Protein AF-A0A914PMB6-F1 (afdb_monomer_lite)

Sequence (142 aa):
MHNNTNDMALLQAAATSLKNFIKFVWKEEGESQLSEDNRKDIRQRIFDLMFNESPAISRQMTEALRIISSVDFPDIWPELLDQLTYAIPKVVHENDRLFSCLTILDDLCMKYRHELKSNQLWLEIKLVLDKVCAILCLFTFH

Secondary structure (DSSP, 8-state):
--SHHHHHHHHHHHHHHHHHHHHHHHH--SS----HHHHHHHHHHHHHHHHHS-HHHHHHHHHHHHHHHHHHTTTT-TTHHHHHHHHGGGSTT-HHHHHHHHHHHHHHHHHHHHH---TTHHHHHHHHHHHHHHHHHTTS--

Structure (mmCIF, N/CA/C/O backbone):
data_AF-A0A914PMB6-F1
#
_entry.id   AF-A0A914PMB6-F1
#
loop_
_atom_site.group_PDB
_atom_site.id
_atom_site.type_symbol
_atom_site.label_atom_id
_atom_site.label_alt_id
_atom_site.label_comp_id
_atom_site.label_asym_id
_atom_site.label_entity_id
_atom_site.label_seq_id
_atom_site.pdbx_PDB_ins_code
_atom_site.Cartn_x
_atom_site.Cartn_y
_atom_site.Cartn_z
_atom_site.occupancy
_atom_site.B_iso_or_equiv
_atom_site.auth_seq_id
_atom_site.auth_comp_id
_atom_site.auth_asym_id
_atom_site.auth_atom_id
_atom_site.pdbx_PDB_model_num
ATOM 1 N N . MET A 1 1 ? 17.025 16.151 -26.084 1.00 39.62 1 MET A N 1
ATOM 2 C CA . MET A 1 1 ? 16.979 15.164 -24.979 1.00 39.62 1 MET A CA 1
ATOM 3 C C . MET A 1 1 ? 17.018 15.852 -23.598 1.00 39.62 1 MET A C 1
ATOM 5 O O . MET A 1 1 ? 17.728 15.389 -22.723 1.00 39.62 1 MET A O 1
ATOM 9 N N . HIS A 1 2 ? 16.266 16.946 -23.378 1.00 47.09 2 HIS A N 1
ATOM 10 C CA . HIS A 1 2 ? 16.371 17.778 -22.156 1.00 47.09 2 HIS A CA 1
ATOM 11 C C . HIS A 1 2 ? 15.082 17.820 -21.297 1.00 47.09 2 HIS A C 1
ATOM 13 O O . HIS A 1 2 ? 15.063 18.508 -20.287 1.00 47.09 2 HIS A O 1
ATOM 19 N N . ASN A 1 3 ? 14.021 17.080 -21.665 1.00 53.81 3 ASN A N 1
ATOM 20 C CA . ASN A 1 3 ? 12.752 17.062 -20.910 1.00 53.81 3 ASN A CA 1
ATOM 21 C C . ASN A 1 3 ? 12.688 15.986 -19.814 1.00 53.81 3 ASN A C 1
ATOM 23 O O . ASN A 1 3 ? 12.163 16.249 -18.742 1.00 53.81 3 ASN A O 1
ATOM 27 N N . ASN A 1 4 ? 13.294 14.812 -20.019 1.00 60.34 4 ASN A N 1
ATOM 28 C CA . ASN A 1 4 ? 13.091 13.672 -19.112 1.00 60.34 4 ASN A CA 1
ATOM 29 C C . ASN A 1 4 ? 13.593 13.905 -17.675 1.00 60.34 4 ASN A C 1
ATOM 31 O O . ASN A 1 4 ? 13.004 13.409 -16.723 1.00 60.34 4 ASN A O 1
ATOM 35 N N . THR A 1 5 ? 14.682 14.649 -17.486 1.00 62.28 5 THR A N 1
ATOM 36 C CA . THR A 1 5 ? 15.265 14.874 -16.153 1.00 62.28 5 THR A CA 1
ATOM 37 C C . THR A 1 5 ? 14.447 15.853 -15.313 1.00 62.28 5 THR A C 1
ATOM 39 O O . THR A 1 5 ? 14.308 15.648 -14.108 1.00 62.28 5 THR A O 1
ATOM 42 N N . ASN A 1 6 ? 13.877 16.884 -15.943 1.00 69.12 6 ASN A N 1
ATOM 43 C CA . ASN A 1 6 ? 13.011 17.850 -15.266 1.00 69.12 6 ASN A CA 1
ATOM 44 C C . ASN A 1 6 ? 11.676 17.209 -14.876 1.00 69.12 6 ASN A C 1
ATOM 46 O O . ASN A 1 6 ? 11.194 17.438 -13.768 1.00 69.12 6 ASN A O 1
ATOM 50 N N . ASP A 1 7 ? 11.142 16.343 -15.738 1.00 78.81 7 ASP A N 1
ATOM 51 C CA . ASP A 1 7 ? 9.912 15.600 -15.468 1.00 78.81 7 ASP A CA 1
ATOM 52 C C . ASP A 1 7 ? 10.103 14.626 -14.292 1.00 78.81 7 ASP A C 1
ATOM 54 O O . ASP A 1 7 ? 9.278 14.574 -13.382 1.00 78.81 7 ASP A O 1
ATOM 58 N N . MET A 1 8 ? 11.245 13.931 -14.223 1.00 79.62 8 MET A N 1
ATOM 59 C CA . MET A 1 8 ? 11.566 13.051 -13.090 1.00 79.62 8 MET A CA 1
ATOM 60 C C . MET A 1 8 ? 11.774 13.812 -11.774 1.00 79.62 8 MET A C 1
ATOM 62 O O . MET A 1 8 ? 11.332 13.345 -10.724 1.00 79.62 8 MET A O 1
ATOM 66 N N . ALA A 1 9 ? 12.415 14.984 -11.809 1.00 84.94 9 ALA A N 1
ATOM 67 C CA . ALA A 1 9 ? 12.578 15.827 -10.624 1.00 84.94 9 ALA A CA 1
ATOM 68 C C . ALA A 1 9 ? 11.228 16.366 -10.121 1.00 84.94 9 ALA A C 1
ATOM 70 O O . ALA A 1 9 ? 10.962 16.357 -8.917 1.00 84.94 9 ALA A O 1
ATOM 71 N N . LEU A 1 10 ? 10.348 16.772 -11.042 1.00 87.06 10 LEU A N 1
ATOM 72 C CA . LEU A 1 10 ? 8.990 17.207 -10.729 1.00 87.06 10 LEU A CA 1
ATOM 73 C C . LEU A 1 10 ? 8.167 16.072 -10.104 1.00 87.06 10 LEU A C 1
ATOM 75 O O . LEU A 1 10 ? 7.523 16.280 -9.076 1.00 87.06 10 LEU A O 1
ATOM 79 N N . LEU A 1 11 ? 8.230 14.863 -10.671 1.00 84.75 11 LEU A N 1
ATOM 80 C CA . LEU A 1 11 ? 7.543 13.684 -10.136 1.00 84.75 11 LEU A CA 1
ATOM 81 C C . LEU A 1 11 ? 8.039 13.312 -8.734 1.00 84.75 11 LEU A C 1
ATOM 83 O O . LEU A 1 11 ? 7.235 12.996 -7.858 1.00 84.75 11 LEU A O 1
ATOM 87 N N . GLN A 1 12 ? 9.346 13.393 -8.478 1.00 84.62 12 GLN A N 1
ATOM 88 C CA . GLN A 1 12 ? 9.897 13.149 -7.141 1.00 84.62 12 GLN A CA 1
ATOM 89 C C . GLN A 1 12 ? 9.456 14.203 -6.120 1.00 84.62 12 GLN A C 1
ATOM 91 O O . GLN A 1 12 ? 9.126 13.856 -4.980 1.00 84.62 12 GLN A O 1
ATOM 96 N N . ALA A 1 13 ? 9.421 15.478 -6.514 1.00 88.06 13 ALA A N 1
ATOM 97 C CA . ALA A 1 13 ? 8.904 16.547 -5.667 1.00 88.06 13 ALA A CA 1
ATOM 98 C C . ALA A 1 13 ? 7.416 16.324 -5.350 1.00 88.06 13 ALA A C 1
ATOM 100 O O . ALA A 1 13 ? 7.020 16.404 -4.188 1.00 88.06 13 ALA A O 1
ATOM 101 N N . ALA A 1 14 ? 6.612 15.952 -6.351 1.00 88.00 14 ALA A N 1
ATOM 102 C CA . ALA A 1 14 ? 5.201 15.621 -6.175 1.00 88.00 14 ALA A CA 1
ATOM 103 C C . ALA A 1 14 ? 4.999 14.419 -5.234 1.00 88.00 14 ALA A C 1
ATOM 105 O O . ALA A 1 14 ? 4.211 14.508 -4.294 1.00 88.00 14 ALA A O 1
ATOM 106 N N . ALA A 1 15 ? 5.758 13.333 -5.416 1.00 88.06 15 ALA A N 1
ATOM 107 C CA . ALA A 1 15 ? 5.709 12.155 -4.547 1.00 88.06 15 ALA A CA 1
ATOM 108 C C . ALA A 1 15 ? 6.091 12.487 -3.094 1.00 88.06 15 ALA A C 1
ATOM 110 O O . ALA A 1 15 ? 5.469 12.004 -2.148 1.00 88.06 15 ALA A O 1
ATOM 111 N N . THR A 1 16 ? 7.085 13.358 -2.905 1.00 88.38 16 THR A N 1
ATOM 112 C CA . THR A 1 16 ? 7.508 13.816 -1.574 1.00 88.38 16 THR A CA 1
ATOM 113 C C . THR A 1 16 ? 6.429 14.668 -0.906 1.00 88.38 16 THR A C 1
ATOM 115 O O . THR A 1 16 ? 6.124 14.460 0.270 1.00 88.38 16 THR A O 1
ATOM 118 N N . SER A 1 17 ? 5.816 15.590 -1.650 1.00 89.00 17 SER A N 1
ATOM 119 C CA . SER A 1 17 ? 4.693 16.399 -1.167 1.00 89.00 17 SER A CA 1
ATOM 120 C C . SER A 1 17 ? 3.490 15.534 -0.800 1.00 89.00 17 SER A C 1
ATOM 122 O O . SER A 1 17 ? 2.909 15.732 0.264 1.00 89.00 17 SER A O 1
ATOM 124 N N . LEU A 1 18 ? 3.166 14.528 -1.618 1.00 89.44 18 LEU A N 1
ATOM 125 C CA . LEU A 1 18 ? 2.095 13.572 -1.335 1.00 89.44 18 LEU A CA 1
ATOM 126 C C . LEU A 1 18 ? 2.363 12.796 -0.040 1.00 89.44 18 LEU A C 1
ATOM 128 O O . LEU A 1 18 ? 1.491 12.717 0.821 1.00 89.44 18 LEU A O 1
ATOM 132 N N . LYS A 1 19 ? 3.585 12.287 0.153 1.00 89.12 19 LYS A N 1
ATOM 133 C CA . LYS A 1 19 ? 3.974 11.620 1.404 1.00 89.12 19 LYS A CA 1
ATOM 134 C C . LYS A 1 19 ? 3.814 12.541 2.616 1.00 89.12 19 LYS A C 1
ATOM 136 O O . LYS A 1 19 ? 3.313 12.113 3.654 1.00 89.12 19 LYS A O 1
ATOM 141 N N . ASN A 1 20 ? 4.237 13.799 2.504 1.00 89.25 20 ASN A N 1
ATOM 142 C CA . ASN A 1 20 ? 4.105 14.767 3.594 1.00 89.25 20 ASN A CA 1
ATOM 143 C C . ASN A 1 20 ? 2.635 15.078 3.905 1.00 89.25 20 ASN A C 1
ATOM 145 O O . ASN A 1 20 ? 2.275 15.172 5.075 1.00 89.25 20 ASN A O 1
ATOM 149 N N . PHE A 1 21 ? 1.789 15.170 2.877 1.00 89.19 21 PHE A N 1
ATOM 150 C CA . PHE A 1 21 ? 0.345 15.320 3.033 1.00 89.19 21 PHE A CA 1
ATOM 151 C C . PHE A 1 21 ? -0.276 14.125 3.767 1.00 89.19 21 PHE A C 1
ATOM 153 O O . PHE A 1 21 ? -0.996 14.312 4.741 1.00 89.19 21 PHE A O 1
ATOM 160 N N . ILE A 1 22 ? 0.066 12.896 3.370 1.00 89.19 22 ILE A N 1
ATOM 161 C CA . ILE A 1 22 ? -0.394 11.672 4.044 1.00 89.19 22 ILE A CA 1
ATOM 162 C C . ILE A 1 22 ? 0.043 11.670 5.505 1.00 89.19 22 ILE A C 1
ATOM 164 O O . ILE A 1 22 ? -0.762 11.416 6.392 1.00 89.19 22 ILE A O 1
ATOM 168 N N . LYS A 1 23 ? 1.306 12.016 5.770 1.00 86.94 23 LYS A N 1
ATOM 169 C CA . LYS A 1 23 ? 1.828 12.114 7.132 1.00 86.94 23 LYS A CA 1
ATOM 170 C C . LYS A 1 23 ? 1.035 13.107 7.980 1.00 86.94 23 LYS A C 1
ATOM 172 O O . LYS A 1 23 ? 0.793 12.810 9.140 1.00 86.94 23 LYS A O 1
ATOM 177 N N . PHE A 1 24 ? 0.657 14.252 7.421 1.00 85.88 24 PHE A N 1
ATOM 178 C CA . PHE A 1 24 ? -0.157 15.252 8.109 1.00 85.88 24 PHE A CA 1
ATOM 179 C C . PHE A 1 24 ? -1.560 14.705 8.422 1.00 85.88 24 PHE A C 1
ATOM 181 O O . PHE A 1 24 ? -1.958 14.667 9.581 1.00 85.88 24 PHE A O 1
ATOM 188 N N . VAL A 1 25 ? -2.250 14.163 7.415 1.00 86.88 25 VAL A N 1
ATOM 189 C CA . VAL A 1 25 ? -3.628 13.645 7.528 1.00 86.88 25 VAL A CA 1
ATOM 190 C C . VAL A 1 25 ? -3.752 12.419 8.445 1.00 86.88 25 VAL A C 1
ATOM 192 O O . VAL A 1 25 ? -4.796 12.218 9.064 1.00 86.88 25 VAL A O 1
ATOM 195 N N . TRP A 1 26 ? -2.731 11.559 8.502 1.00 85.31 26 TRP A N 1
ATOM 196 C CA . TRP A 1 26 ? -2.757 10.325 9.302 1.00 85.31 26 TRP A CA 1
ATOM 197 C C . TRP A 1 26 ? -2.123 10.466 10.694 1.00 85.31 26 TRP A C 1
ATOM 199 O O . TRP A 1 26 ? -2.320 9.577 11.516 1.00 85.31 26 TRP A O 1
ATOM 209 N N . LYS A 1 27 ? -1.364 11.539 10.986 1.00 74.94 27 LYS A N 1
ATOM 210 C CA . LYS A 1 27 ? -0.737 11.743 12.312 1.00 74.94 27 LYS A CA 1
ATOM 211 C C . LYS A 1 27 ? -1.365 12.831 13.172 1.00 74.94 27 LYS A C 1
ATOM 213 O O . LYS A 1 27 ? -1.218 12.746 14.388 1.00 74.94 27 LYS A O 1
ATOM 218 N N . GLU A 1 28 ? -1.982 13.858 12.596 1.00 63.53 28 GLU A N 1
ATOM 219 C CA . GLU A 1 28 ? -2.583 14.924 13.398 1.00 63.53 28 GLU A CA 1
ATOM 220 C C . GLU A 1 28 ? -4.068 14.646 13.654 1.00 63.53 28 GLU A C 1
ATOM 222 O O . GLU A 1 28 ? -4.849 14.457 12.728 1.00 63.53 28 GLU A O 1
ATOM 227 N N . GLU A 1 29 ? -4.474 14.688 14.928 1.00 54.84 29 GLU A N 1
ATOM 228 C CA . GLU A 1 29 ? -5.880 14.673 15.376 1.00 54.84 29 GLU A CA 1
ATOM 229 C C . GLU A 1 29 ? -6.644 15.964 14.986 1.00 54.84 29 GLU A C 1
ATOM 231 O O . GLU A 1 29 ? -7.793 16.169 15.378 1.00 54.84 29 GLU A O 1
ATOM 236 N N . GLY A 1 30 ? -6.005 16.866 14.234 1.00 47.12 30 GLY A N 1
ATOM 237 C CA . GLY A 1 30 ? -6.507 18.192 13.898 1.00 47.12 30 GLY A CA 1
ATOM 238 C C . GLY A 1 30 ? -7.244 18.226 12.563 1.00 47.12 30 GLY A C 1
ATOM 239 O O . GLY A 1 30 ? -6.614 18.222 11.510 1.00 47.12 30 GLY A O 1
ATOM 240 N N . GLU A 1 31 ? -8.577 18.289 12.634 1.00 49.94 31 GLU A N 1
ATOM 241 C CA . GLU A 1 31 ? -9.535 18.938 11.708 1.00 49.94 31 GLU A CA 1
ATOM 242 C C . GLU A 1 31 ? -9.416 18.750 10.181 1.00 49.94 31 GLU A C 1
ATOM 244 O O . GLU A 1 31 ? -10.202 19.325 9.430 1.00 49.94 31 GLU A O 1
ATOM 249 N N . SER A 1 32 ? -8.535 17.899 9.666 1.00 54.72 32 SER A N 1
ATOM 250 C CA . SER A 1 32 ? -8.570 17.491 8.262 1.00 54.72 32 SER A CA 1
ATOM 251 C C . SER A 1 32 ? -9.490 16.280 8.115 1.00 54.72 32 SER A C 1
ATOM 253 O O . SER A 1 32 ? -9.056 15.136 8.012 1.00 54.72 32 SER A O 1
ATOM 255 N N . GLN A 1 33 ? -10.802 16.541 8.123 1.00 66.44 33 GLN A N 1
ATOM 256 C CA . GLN A 1 33 ? -11.840 15.533 7.887 1.00 66.44 33 GLN A CA 1
ATOM 257 C C . GLN A 1 33 ? -11.875 15.119 6.410 1.00 66.44 33 GLN A C 1
ATOM 259 O O . GLN A 1 33 ? -12.817 15.414 5.674 1.00 66.44 33 GLN A O 1
ATOM 264 N N . LEU A 1 34 ? -10.828 14.434 5.947 1.00 79.94 34 LEU A N 1
ATOM 265 C CA . LEU A 1 34 ? -10.980 13.596 4.767 1.00 79.94 34 LEU A CA 1
ATOM 266 C C . LEU A 1 34 ? -12.034 12.539 5.093 1.00 79.94 34 LEU A C 1
ATOM 268 O O . LEU A 1 34 ? -11.929 11.846 6.103 1.00 79.94 34 LEU A O 1
ATOM 272 N N . SER A 1 35 ? -13.057 12.436 4.244 1.00 87.25 35 SER A N 1
ATOM 273 C CA . SER A 1 35 ? -14.046 11.371 4.366 1.00 87.25 35 SER A CA 1
ATOM 274 C C . SER A 1 35 ? -13.360 10.008 4.287 1.00 87.25 35 SER A C 1
ATOM 276 O O . SER A 1 35 ? -12.342 9.843 3.607 1.00 87.25 35 SER A O 1
ATOM 278 N N . GLU A 1 36 ? -13.946 9.013 4.946 1.00 86.44 36 GLU A N 1
ATOM 279 C CA . GLU A 1 36 ? -13.424 7.646 4.900 1.00 86.44 36 GLU A CA 1
ATOM 280 C C . GLU A 1 36 ? -13.387 7.079 3.472 1.00 86.44 36 GLU A C 1
ATOM 282 O O . GLU A 1 36 ? -12.468 6.332 3.141 1.00 86.44 36 GLU A O 1
ATOM 287 N N . ASP A 1 37 ? -14.290 7.515 2.586 1.00 89.19 37 ASP A N 1
ATOM 288 C CA . ASP A 1 37 ? -14.243 7.178 1.157 1.00 89.19 37 ASP A CA 1
ATOM 289 C C . ASP A 1 37 ? -12.961 7.696 0.489 1.00 89.19 37 ASP A C 1
ATOM 291 O O . ASP A 1 37 ? -12.244 6.937 -0.162 1.00 89.19 37 ASP A O 1
ATOM 295 N N . ASN A 1 38 ? -12.603 8.965 0.717 1.00 89.50 38 ASN A N 1
ATOM 296 C CA . ASN A 1 38 ? -11.368 9.528 0.169 1.00 89.50 38 ASN A CA 1
ATOM 297 C C . ASN A 1 38 ? -10.134 8.847 0.768 1.00 89.50 38 ASN A C 1
ATOM 299 O O . ASN A 1 38 ? -9.159 8.593 0.061 1.00 89.50 38 ASN A O 1
ATOM 303 N N . ARG A 1 39 ? -10.163 8.522 2.065 1.00 90.00 39 ARG A N 1
ATOM 304 C CA . ARG A 1 39 ? -9.074 7.781 2.713 1.00 90.00 39 ARG A CA 1
ATOM 305 C C . ARG A 1 39 ? -8.921 6.386 2.122 1.00 90.00 39 ARG A C 1
ATOM 307 O O . ARG A 1 39 ? -7.800 5.959 1.861 1.00 90.00 39 ARG A O 1
ATOM 314 N N . LYS A 1 40 ? -10.026 5.685 1.869 1.00 91.19 40 LYS A N 1
ATOM 315 C CA . LYS A 1 40 ? -10.036 4.375 1.208 1.00 91.19 40 LYS A CA 1
ATOM 316 C C . LYS A 1 40 ? -9.468 4.444 -0.208 1.00 91.19 40 LYS A C 1
ATOM 318 O O . LYS A 1 40 ? -8.645 3.604 -0.569 1.00 91.19 40 LYS A O 1
ATOM 323 N N . ASP A 1 41 ? -9.833 5.461 -0.979 1.00 92.38 41 ASP A N 1
ATOM 324 C CA . ASP A 1 41 ? -9.286 5.662 -2.321 1.00 92.38 41 ASP A CA 1
ATOM 325 C C . ASP A 1 41 ? -7.783 5.956 -2.289 1.00 92.38 41 ASP A C 1
ATOM 327 O O . ASP A 1 41 ? -7.023 5.400 -3.081 1.00 92.38 41 ASP A O 1
ATOM 331 N N . ILE A 1 42 ? -7.333 6.797 -1.352 1.00 92.25 42 ILE A N 1
ATOM 332 C CA . ILE A 1 42 ? -5.910 7.104 -1.154 1.00 92.25 42 ILE A CA 1
ATOM 333 C C . ILE A 1 42 ? -5.133 5.830 -0.803 1.00 92.25 42 ILE A C 1
ATOM 335 O O . ILE A 1 42 ? -4.098 5.568 -1.417 1.00 92.25 42 ILE A O 1
ATOM 339 N N . ARG A 1 43 ? -5.653 5.012 0.123 1.00 92.56 43 ARG A N 1
ATOM 340 C CA . ARG A 1 43 ? -5.082 3.710 0.503 1.00 92.56 43 ARG A CA 1
ATOM 341 C C . ARG A 1 43 ? -4.822 2.829 -0.719 1.00 92.56 43 ARG A C 1
ATOM 343 O O . ARG A 1 43 ? -3.684 2.423 -0.951 1.00 92.56 43 ARG A O 1
ATOM 350 N N . GLN A 1 44 ? -5.855 2.590 -1.529 1.00 93.12 44 GLN A N 1
ATOM 351 C CA . GLN A 1 44 ? -5.740 1.732 -2.713 1.00 93.12 44 GLN A CA 1
ATOM 352 C C . GLN A 1 44 ? -4.797 2.327 -3.765 1.00 93.12 44 GLN A C 1
ATOM 354 O O . GLN A 1 44 ? -3.928 1.631 -4.280 1.00 93.12 44 GLN A O 1
ATOM 359 N N . ARG A 1 45 ? -4.882 3.637 -4.028 1.00 92.38 45 ARG A N 1
ATOM 360 C CA . ARG A 1 45 ? -4.008 4.294 -5.012 1.00 92.38 45 ARG A CA 1
ATOM 361 C C . ARG A 1 45 ? -2.538 4.230 -4.622 1.00 92.38 45 ARG A C 1
ATOM 363 O O . ARG A 1 45 ? -1.704 3.994 -5.486 1.00 92.38 45 ARG A O 1
ATOM 370 N N . ILE A 1 46 ? -2.201 4.437 -3.351 1.00 92.06 46 ILE A N 1
ATOM 371 C CA . ILE A 1 46 ? -0.808 4.339 -2.889 1.00 92.06 46 ILE A CA 1
ATOM 372 C C . ILE A 1 46 ? -0.305 2.906 -3.019 1.00 92.06 46 ILE A C 1
ATOM 374 O O . ILE A 1 46 ? 0.820 2.703 -3.477 1.00 92.06 46 ILE A O 1
ATOM 378 N N . PHE A 1 47 ? -1.141 1.930 -2.652 1.00 92.00 47 PHE A N 1
ATOM 379 C CA . PHE A 1 47 ? -0.817 0.520 -2.823 1.00 92.00 47 PHE A CA 1
ATOM 380 C C . PHE A 1 47 ? -0.502 0.206 -4.292 1.00 92.00 47 PHE A C 1
ATOM 382 O O . PHE A 1 47 ? 0.553 -0.347 -4.578 1.00 92.00 47 PHE A O 1
ATOM 389 N N . ASP A 1 48 ? -1.334 0.655 -5.233 1.00 90.06 48 ASP A N 1
ATOM 390 C CA . ASP A 1 48 ? -1.121 0.442 -6.670 1.00 90.06 48 ASP A CA 1
ATOM 391 C C . ASP A 1 48 ? 0.112 1.182 -7.221 1.00 90.06 48 ASP A C 1
ATOM 393 O O . ASP A 1 48 ? 0.868 0.640 -8.034 1.00 90.06 48 ASP A O 1
ATOM 397 N N . LEU A 1 49 ? 0.347 2.423 -6.781 1.00 88.62 49 LEU A N 1
ATOM 398 C CA . LEU A 1 49 ? 1.491 3.235 -7.215 1.00 88.62 49 LEU A CA 1
ATOM 399 C C . LEU A 1 49 ? 2.830 2.652 -6.753 1.00 88.62 49 LEU A C 1
ATOM 401 O O . LEU A 1 49 ? 3.844 2.848 -7.422 1.00 88.62 49 LEU A O 1
ATOM 405 N N . MET A 1 50 ? 2.847 1.900 -5.648 1.00 86.56 50 MET A N 1
ATOM 406 C CA . MET A 1 50 ? 4.033 1.159 -5.212 1.00 86.56 50 MET A CA 1
ATOM 407 C C . MET A 1 50 ? 4.514 0.169 -6.286 1.00 86.56 50 MET A C 1
ATOM 409 O O . MET A 1 50 ? 5.720 -0.059 -6.409 1.00 86.56 50 MET A O 1
ATOM 413 N N . PHE A 1 51 ? 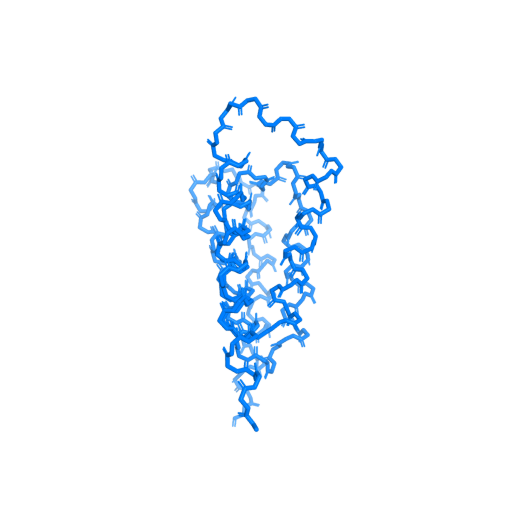3.596 -0.379 -7.089 1.00 82.81 51 PHE A N 1
ATOM 414 C CA . PHE A 1 51 ? 3.912 -1.314 -8.164 1.00 82.81 51 PHE A CA 1
ATOM 415 C C . PHE A 1 51 ? 4.193 -0.605 -9.485 1.00 82.81 51 PHE A C 1
ATOM 417 O O . PHE A 1 51 ? 5.170 -0.912 -10.151 1.00 82.81 51 PHE A O 1
ATOM 424 N N . ASN A 1 52 ? 3.370 0.352 -9.896 1.00 76.56 52 ASN A N 1
ATOM 425 C CA . ASN A 1 52 ? 3.358 0.773 -11.301 1.00 76.56 52 ASN A CA 1
ATOM 426 C C . ASN A 1 52 ? 4.408 1.828 -11.686 1.00 76.56 52 ASN A C 1
ATOM 428 O O . ASN A 1 52 ? 4.585 2.096 -12.873 1.00 76.56 52 ASN A O 1
ATOM 432 N N . GLU A 1 53 ? 5.133 2.386 -10.718 1.00 76.75 53 GLU A N 1
ATOM 433 C CA . GLU A 1 53 ? 5.967 3.573 -10.923 1.00 76.75 53 GLU A CA 1
ATOM 434 C C . GLU A 1 53 ? 7.480 3.313 -10.855 1.00 76.75 53 GLU A C 1
ATOM 436 O O . GLU A 1 53 ? 7.956 2.236 -10.492 1.00 76.75 53 GLU A O 1
ATOM 441 N N . SER A 1 54 ? 8.266 4.340 -11.200 1.00 82.12 54 SER A N 1
ATOM 442 C CA . SER A 1 54 ? 9.733 4.299 -11.109 1.00 82.12 54 SER A CA 1
ATOM 443 C C . SER A 1 54 ? 10.235 3.949 -9.691 1.00 82.12 54 SER A C 1
ATOM 445 O O . SER A 1 54 ? 9.580 4.308 -8.707 1.00 82.12 54 SER A O 1
ATOM 447 N N . PRO A 1 55 ? 11.441 3.359 -9.533 1.00 79.81 55 PRO A N 1
ATOM 448 C CA . PRO A 1 55 ? 11.956 2.932 -8.224 1.00 79.81 55 PRO A CA 1
ATOM 449 C C . PRO A 1 55 ? 12.007 4.046 -7.167 1.00 79.81 55 PRO A C 1
ATOM 451 O O . PRO A 1 55 ? 11.787 3.807 -5.981 1.00 79.81 55 PRO A O 1
ATOM 454 N N . ALA A 1 56 ? 12.277 5.287 -7.582 1.00 81.50 56 ALA A N 1
ATOM 455 C CA . ALA A 1 56 ? 12.310 6.431 -6.673 1.00 81.50 56 ALA A CA 1
ATOM 456 C C . ALA A 1 56 ? 10.918 6.796 -6.137 1.00 81.50 56 ALA A C 1
ATOM 458 O O . ALA A 1 56 ? 10.786 7.127 -4.959 1.00 81.50 56 ALA A O 1
ATOM 459 N N . ILE A 1 57 ? 9.892 6.725 -6.990 1.00 85.06 57 ILE A N 1
ATOM 460 C CA . ILE A 1 57 ? 8.499 6.984 -6.608 1.00 85.06 57 ILE A CA 1
ATOM 461 C C . ILE A 1 57 ? 7.993 5.832 -5.749 1.00 85.06 57 ILE A C 1
ATOM 463 O O . ILE A 1 57 ? 7.468 6.088 -4.670 1.00 85.06 57 ILE A O 1
ATOM 467 N N . SER A 1 58 ? 8.236 4.589 -6.175 1.00 85.94 58 SER A N 1
ATOM 468 C CA . SER A 1 58 ? 7.875 3.383 -5.425 1.00 85.94 58 SER A CA 1
ATOM 469 C C . SER A 1 58 ? 8.388 3.461 -3.985 1.00 85.94 58 SER A C 1
ATOM 471 O O . SER A 1 58 ? 7.594 3.358 -3.062 1.00 85.94 58 SER A O 1
ATOM 473 N N . ARG A 1 59 ? 9.659 3.836 -3.762 1.00 86.75 59 ARG A N 1
ATOM 474 C CA . ARG A 1 59 ? 10.203 4.045 -2.404 1.00 86.75 59 ARG A CA 1
ATOM 475 C C . ARG A 1 59 ? 9.451 5.096 -1.581 1.00 86.75 59 ARG A C 1
ATOM 477 O O . ARG A 1 59 ? 9.256 4.895 -0.384 1.00 86.75 59 ARG A O 1
ATOM 484 N N . GLN A 1 60 ? 9.054 6.220 -2.184 1.00 89.06 60 GLN A N 1
ATOM 485 C CA . GLN A 1 60 ? 8.265 7.236 -1.473 1.00 89.06 60 GLN A CA 1
ATOM 486 C C . GLN A 1 60 ? 6.852 6.731 -1.158 1.00 89.06 60 GLN A C 1
ATOM 488 O O . GLN A 1 60 ? 6.341 7.031 -0.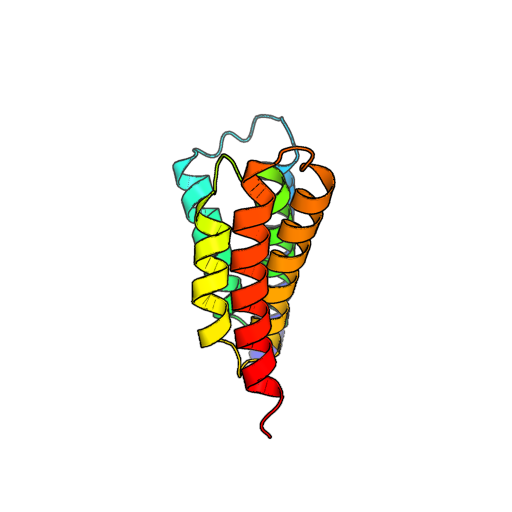081 1.00 89.06 60 GLN A O 1
ATOM 493 N N . MET A 1 61 ? 6.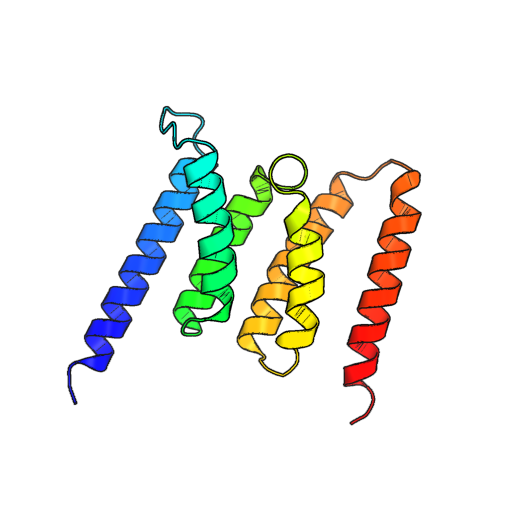244 5.956 -2.063 1.00 91.75 61 MET A N 1
ATOM 494 C CA . MET A 1 61 ? 4.933 5.339 -1.851 1.00 91.75 61 MET A CA 1
ATOM 495 C C . MET A 1 61 ? 4.990 4.255 -0.777 1.00 91.75 61 MET A C 1
ATOM 497 O O . MET A 1 61 ? 4.115 4.233 0.078 1.00 91.75 61 MET A O 1
ATOM 501 N N . THR A 1 62 ? 6.042 3.435 -0.744 1.00 91.44 62 THR A N 1
ATOM 502 C CA . THR A 1 62 ? 6.288 2.462 0.327 1.00 91.44 62 THR A CA 1
ATOM 503 C C . THR A 1 62 ? 6.346 3.171 1.675 1.00 91.44 62 THR A C 1
ATOM 505 O O . THR A 1 62 ? 5.608 2.813 2.581 1.00 91.44 62 THR A O 1
ATOM 508 N N . GLU A 1 63 ? 7.134 4.241 1.811 1.00 91.06 63 GLU A N 1
ATOM 509 C CA . GLU A 1 63 ? 7.204 4.990 3.074 1.00 91.06 63 GLU A CA 1
ATOM 510 C C . GLU A 1 63 ? 5.861 5.637 3.456 1.00 91.06 63 GLU A C 1
ATOM 512 O O . GLU A 1 63 ? 5.488 5.658 4.628 1.00 91.06 63 GLU A O 1
ATOM 517 N N . ALA A 1 64 ? 5.105 6.142 2.481 1.00 92.25 64 ALA A N 1
ATOM 518 C CA . ALA A 1 64 ? 3.767 6.665 2.730 1.00 92.25 64 ALA A CA 1
ATOM 519 C C . ALA A 1 64 ? 2.796 5.562 3.194 1.00 92.25 64 ALA A C 1
ATOM 521 O O . ALA A 1 64 ? 2.039 5.764 4.143 1.00 92.25 64 ALA A O 1
ATOM 522 N N . LEU A 1 65 ? 2.864 4.384 2.570 1.00 93.00 65 LEU A N 1
ATOM 523 C CA . LEU A 1 65 ? 2.057 3.220 2.915 1.00 93.00 65 LEU A CA 1
ATOM 524 C C . LEU A 1 65 ? 2.380 2.710 4.322 1.00 93.00 65 LEU A C 1
ATOM 526 O O . LEU A 1 65 ? 1.451 2.371 5.042 1.00 93.00 65 LEU A O 1
ATOM 530 N N . ARG A 1 66 ? 3.651 2.747 4.752 1.00 91.75 66 ARG A N 1
ATOM 531 C CA . ARG A 1 66 ? 4.052 2.426 6.138 1.00 91.75 66 ARG A CA 1
ATOM 532 C C . ARG A 1 66 ? 3.364 3.319 7.164 1.00 91.75 66 ARG A C 1
ATOM 534 O O . ARG A 1 66 ? 2.940 2.852 8.217 1.00 91.75 66 ARG A O 1
ATOM 541 N N . ILE A 1 67 ? 3.256 4.617 6.872 1.00 90.56 67 ILE A N 1
ATOM 542 C CA . ILE A 1 67 ? 2.578 5.569 7.762 1.00 90.56 67 ILE A CA 1
ATOM 543 C C . ILE A 1 67 ? 1.094 5.216 7.853 1.00 90.56 67 ILE A C 1
ATOM 545 O O . ILE A 1 67 ? 0.564 5.102 8.955 1.00 90.56 67 ILE A O 1
ATOM 549 N N . ILE A 1 68 ? 0.446 4.991 6.712 1.00 91.00 68 ILE A N 1
ATOM 550 C CA . ILE A 1 68 ? -0.973 4.628 6.651 1.00 91.00 68 ILE A CA 1
ATOM 551 C C . ILE A 1 68 ? -1.231 3.310 7.380 1.00 91.00 68 ILE A C 1
ATOM 553 O O . ILE A 1 68 ? -2.089 3.251 8.254 1.00 91.00 68 ILE A O 1
ATOM 557 N N . SER A 1 69 ? -0.464 2.263 7.075 1.00 89.50 69 SER A N 1
ATOM 558 C CA . SER A 1 69 ? -0.634 0.944 7.682 1.00 89.50 69 SER A CA 1
ATOM 559 C C . SER A 1 69 ? -0.356 0.963 9.182 1.00 89.50 69 SER A C 1
ATOM 561 O O . SER A 1 69 ? -0.974 0.212 9.925 1.00 89.50 69 SER A O 1
ATOM 563 N N . SER A 1 70 ? 0.522 1.843 9.671 1.00 87.06 70 SER A N 1
ATOM 564 C CA . SER A 1 70 ? 0.765 1.955 11.113 1.00 87.06 70 SER A CA 1
ATOM 565 C C . SER A 1 70 ? -0.476 2.406 11.897 1.00 87.06 70 SER A C 1
ATOM 567 O O . SER A 1 70 ? -0.642 1.990 13.047 1.00 87.06 70 SER A O 1
ATOM 569 N N . VAL A 1 71 ? -1.352 3.192 11.262 1.00 87.00 71 VAL A N 1
ATOM 570 C CA . VAL A 1 71 ? -2.554 3.792 11.860 1.00 87.00 71 VAL A CA 1
ATOM 571 C C . VAL A 1 71 ? -3.813 2.986 11.530 1.00 87.00 71 VAL A C 1
ATOM 573 O O . VAL A 1 71 ? -4.571 2.660 12.435 1.00 87.00 71 VAL A O 1
ATOM 576 N N . ASP A 1 72 ? -4.020 2.629 10.260 1.00 86.44 72 ASP A N 1
ATOM 577 C CA . ASP A 1 72 ? -5.291 2.065 9.778 1.00 86.44 72 ASP A CA 1
ATOM 578 C C . ASP A 1 72 ? -5.378 0.540 9.911 1.00 86.44 72 ASP A C 1
ATOM 580 O O . ASP A 1 72 ? -6.468 -0.033 9.915 1.00 86.44 72 ASP A O 1
ATOM 584 N N . PHE A 1 73 ? -4.247 -0.155 9.984 1.00 83.00 73 PHE A N 1
ATOM 585 C CA . PHE A 1 73 ? -4.233 -1.607 10.138 1.00 83.00 73 PHE A CA 1
ATOM 586 C C . PHE A 1 73 ? -4.179 -1.982 11.630 1.00 83.00 73 PHE A C 1
ATOM 588 O O . PHE A 1 73 ? -3.371 -1.387 12.348 1.00 83.00 73 PHE A O 1
ATOM 595 N N . PRO A 1 74 ? -4.932 -2.988 12.121 1.00 82.31 74 PRO A N 1
ATOM 596 C CA . PRO A 1 74 ? -5.785 -3.916 11.366 1.00 82.31 74 PRO A CA 1
ATOM 597 C C . PRO A 1 74 ? -7.257 -3.491 11.228 1.00 82.31 74 PRO A C 1
ATOM 599 O O . PRO A 1 74 ? -7.953 -4.034 10.377 1.00 82.31 74 PRO A O 1
ATOM 602 N N . ASP A 1 75 ? -7.745 -2.546 12.032 1.00 80.81 75 ASP A N 1
ATOM 603 C CA . ASP A 1 75 ? -9.190 -2.335 12.201 1.00 80.81 75 ASP A CA 1
ATOM 604 C C . ASP A 1 75 ? -9.875 -1.660 10.998 1.00 80.81 75 ASP A C 1
ATOM 606 O O . ASP A 1 75 ? -11.002 -2.007 10.645 1.00 80.81 75 ASP A O 1
ATOM 610 N N . ILE A 1 76 ? -9.207 -0.695 10.355 1.00 85.94 76 ILE A N 1
ATOM 611 C CA . ILE A 1 76 ? -9.764 0.118 9.257 1.00 85.94 76 ILE A CA 1
ATOM 612 C C . ILE A 1 76 ? -9.408 -0.480 7.888 1.00 85.94 76 ILE A C 1
ATOM 614 O O . ILE A 1 76 ? -10.141 -0.291 6.909 1.00 85.94 76 ILE A O 1
ATOM 618 N N . TRP A 1 77 ? -8.274 -1.182 7.791 1.00 88.44 77 TRP A N 1
ATOM 619 C CA . TRP A 1 77 ? -7.797 -1.800 6.550 1.00 88.44 77 TRP A CA 1
ATOM 620 C C . TRP A 1 77 ? -7.364 -3.269 6.718 1.00 88.44 77 TRP A C 1
ATOM 622 O O . TRP A 1 77 ? -6.201 -3.599 6.470 1.00 88.44 77 TRP A O 1
ATOM 632 N N . PRO A 1 78 ? -8.276 -4.173 7.111 1.00 85.19 78 PRO A N 1
ATOM 633 C CA . PRO A 1 78 ? -7.937 -5.572 7.375 1.00 85.19 78 PRO A CA 1
ATOM 634 C C . PRO A 1 78 ? -7.438 -6.321 6.129 1.00 85.19 78 PRO A C 1
ATOM 636 O O . PRO A 1 78 ? -6.615 -7.228 6.236 1.00 85.19 78 PRO A O 1
ATOM 639 N N . GLU A 1 79 ? -7.868 -5.919 4.931 1.00 87.88 79 GLU A N 1
ATOM 640 C CA . GLU A 1 79 ? -7.534 -6.603 3.677 1.00 87.88 79 GLU A CA 1
ATOM 641 C C . GLU A 1 79 ? -6.080 -6.390 3.223 1.00 87.88 79 GLU A C 1
ATOM 643 O O . GLU A 1 79 ? -5.629 -7.058 2.293 1.00 87.88 79 GLU A O 1
ATOM 648 N N . LEU A 1 80 ? -5.322 -5.478 3.848 1.00 88.31 80 LEU A N 1
ATOM 649 C CA . LEU A 1 80 ? -3.952 -5.144 3.436 1.00 88.31 80 LEU A CA 1
ATOM 650 C C . LEU A 1 80 ? -3.025 -6.374 3.414 1.00 88.31 80 LEU A C 1
ATOM 652 O O . LEU A 1 80 ? -2.220 -6.532 2.495 1.00 88.31 80 LEU A O 1
ATOM 656 N N . LEU A 1 81 ? -3.147 -7.266 4.401 1.00 85.69 81 LEU A N 1
ATOM 657 C CA . LEU A 1 81 ? -2.321 -8.474 4.479 1.00 85.69 81 LEU A CA 1
ATOM 658 C C . LEU A 1 81 ? -2.631 -9.456 3.337 1.00 85.69 81 LEU A C 1
ATOM 660 O O . LEU A 1 81 ? -1.713 -10.026 2.735 1.00 85.69 81 LEU A O 1
ATOM 664 N N . ASP A 1 82 ? -3.910 -9.621 3.001 1.00 86.25 82 ASP A N 1
ATOM 665 C CA . ASP A 1 82 ? -4.342 -10.459 1.881 1.00 86.25 82 ASP A CA 1
ATOM 666 C C . ASP A 1 82 ? -3.892 -9.865 0.544 1.00 86.25 82 ASP A C 1
ATOM 668 O O . ASP A 1 82 ? -3.394 -10.588 -0.324 1.00 86.25 82 ASP A O 1
ATOM 672 N N . GLN A 1 83 ? -3.981 -8.539 0.398 1.00 90.38 83 GLN A N 1
ATOM 673 C CA . GLN A 1 83 ? -3.492 -7.817 -0.777 1.00 90.38 83 GLN A CA 1
ATOM 674 C C . GLN A 1 83 ? -1.984 -8.027 -0.982 1.00 90.38 83 GLN A C 1
ATOM 676 O O . GLN A 1 83 ? -1.559 -8.356 -2.092 1.00 90.38 83 GLN A O 1
ATOM 681 N N . LEU A 1 84 ? -1.173 -7.919 0.078 1.00 88.00 84 LEU A N 1
ATOM 682 C CA . LEU A 1 84 ? 0.269 -8.191 0.019 1.00 88.00 84 LEU A CA 1
ATOM 683 C C . LEU A 1 84 ? 0.559 -9.656 -0.326 1.00 88.00 84 LEU A C 1
ATOM 685 O O . LEU A 1 84 ? 1.368 -9.932 -1.212 1.00 88.00 84 LEU A O 1
ATOM 689 N N . THR A 1 85 ? -0.134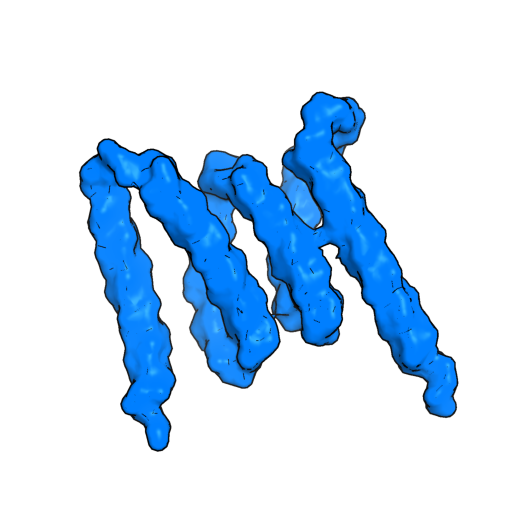 -10.597 0.317 1.00 84.56 85 THR A N 1
ATOM 690 C CA . THR A 1 85 ? 0.042 -12.039 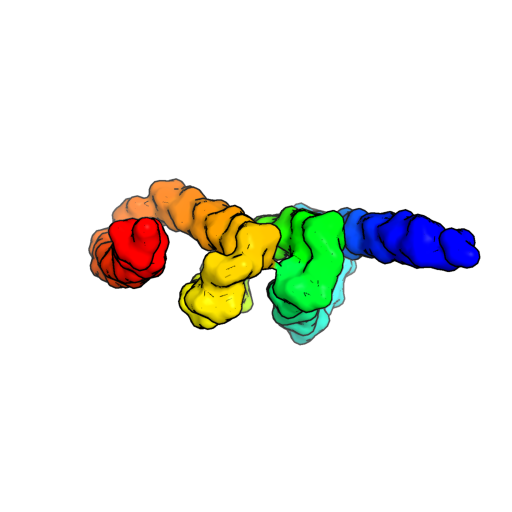0.075 1.00 84.56 85 THR A CA 1
ATOM 691 C C . THR A 1 85 ? -0.305 -12.420 -1.366 1.00 84.56 85 THR A C 1
ATOM 693 O O . THR A 1 85 ? 0.334 -13.292 -1.953 1.00 84.56 85 THR A O 1
ATOM 696 N N . TYR A 1 86 ? -1.290 -11.750 -1.963 1.00 87.69 86 TYR A N 1
ATOM 697 C CA . TYR A 1 86 ? -1.666 -11.935 -3.361 1.00 87.69 86 TYR A CA 1
ATOM 698 C C . TYR A 1 86 ? -0.705 -11.247 -4.346 1.00 87.69 86 TYR A C 1
ATOM 700 O O . TYR A 1 86 ? -0.490 -11.750 -5.452 1.00 87.69 86 TYR A O 1
ATOM 708 N N . ALA A 1 87 ? -0.122 -10.106 -3.966 1.00 87.31 87 ALA A N 1
ATOM 709 C CA . ALA A 1 87 ? 0.784 -9.337 -4.816 1.00 87.31 87 ALA A CA 1
ATOM 710 C C . ALA A 1 87 ? 2.201 -9.931 -4.881 1.00 87.31 87 ALA A C 1
ATOM 712 O O . ALA A 1 87 ? 2.767 -10.014 -5.971 1.00 87.31 87 ALA A O 1
ATOM 713 N N . ILE A 1 88 ? 2.760 -10.388 -3.753 1.00 85.62 88 ILE A N 1
ATOM 714 C CA . ILE A 1 88 ? 4.153 -10.868 -3.646 1.00 85.62 88 ILE A CA 1
ATOM 715 C C . ILE A 1 88 ? 4.518 -11.922 -4.712 1.00 85.62 88 ILE A C 1
ATOM 717 O O . ILE A 1 88 ? 5.531 -11.735 -5.390 1.00 85.62 88 ILE A O 1
ATOM 721 N N . PRO A 1 89 ? 3.716 -12.981 -4.954 1.00 85.50 89 PRO A N 1
ATOM 722 C CA . PRO A 1 89 ? 4.038 -13.979 -5.976 1.00 85.50 89 PRO A CA 1
ATOM 723 C C . PRO A 1 89 ? 4.100 -13.407 -7.397 1.00 85.50 89 PRO A C 1
ATOM 725 O O . PRO A 1 89 ? 4.818 -13.934 -8.241 1.00 85.50 89 PRO A O 1
ATOM 728 N N . LYS A 1 90 ? 3.359 -12.328 -7.675 1.00 86.62 90 LYS A N 1
ATOM 729 C CA . LYS A 1 90 ? 3.317 -11.697 -9.002 1.00 86.62 90 LYS A CA 1
ATOM 730 C C . LYS A 1 90 ? 4.547 -10.845 -9.285 1.00 86.62 90 LYS A C 1
ATOM 732 O O . LYS A 1 90 ? 4.916 -10.693 -10.443 1.00 86.62 90 LYS A O 1
ATOM 737 N N . VAL A 1 91 ? 5.168 -10.307 -8.238 1.00 84.38 91 VAL A N 1
ATOM 738 C CA . VAL A 1 91 ? 6.334 -9.415 -8.333 1.00 84.38 91 VAL A CA 1
ATOM 739 C C . VAL A 1 91 ? 7.636 -10.104 -7.932 1.00 84.38 91 VAL A C 1
ATOM 741 O O . VAL A 1 91 ? 8.654 -9.444 -7.764 1.00 84.38 91 VAL A O 1
ATOM 744 N N . VAL A 1 92 ? 7.634 -11.434 -7.793 1.00 80.19 92 VAL A N 1
ATOM 745 C CA . VAL A 1 92 ? 8.780 -12.220 -7.304 1.00 80.19 92 VAL A CA 1
ATOM 746 C C . VAL A 1 92 ? 10.049 -12.046 -8.152 1.00 80.19 92 VAL A C 1
ATOM 748 O O . VAL A 1 92 ? 11.157 -12.138 -7.635 1.00 80.19 92 VAL A O 1
ATOM 751 N N . HIS A 1 93 ? 9.893 -11.752 -9.445 1.00 79.62 93 HIS A N 1
ATOM 752 C CA . HIS A 1 93 ? 10.998 -11.504 -10.375 1.00 79.62 93 HIS A CA 1
ATOM 753 C C . HIS A 1 93 ? 11.391 -10.018 -10.475 1.00 79.62 93 HIS A C 1
ATOM 755 O O . HIS A 1 93 ? 12.307 -9.669 -11.217 1.00 79.62 93 HIS A O 1
ATOM 761 N N . GLU A 1 94 ? 10.711 -9.135 -9.740 1.00 84.06 94 GLU A N 1
ATOM 762 C CA . GLU A 1 94 ? 10.892 -7.685 -9.774 1.00 84.06 94 GLU A CA 1
ATOM 763 C C . GLU A 1 94 ? 11.454 -7.184 -8.440 1.00 84.06 94 GLU A C 1
ATOM 765 O O . GLU A 1 94 ? 10.711 -6.796 -7.538 1.00 84.06 94 GLU A O 1
ATOM 770 N N . ASN A 1 95 ? 12.785 -7.172 -8.317 1.00 82.88 95 ASN A N 1
ATOM 771 C CA . ASN A 1 95 ? 13.490 -6.927 -7.051 1.00 82.88 95 ASN A CA 1
ATOM 772 C C . ASN A 1 95 ? 13.000 -5.692 -6.274 1.00 82.88 95 ASN A C 1
ATOM 774 O O . ASN A 1 95 ? 12.761 -5.791 -5.074 1.00 82.88 95 ASN A O 1
ATOM 778 N N . ASP A 1 96 ? 12.817 -4.545 -6.935 1.00 83.56 96 ASP A N 1
ATOM 779 C CA . ASP A 1 96 ? 12.403 -3.303 -6.262 1.00 83.56 96 ASP A CA 1
ATOM 780 C C . ASP A 1 96 ? 10.962 -3.372 -5.718 1.00 83.56 96 ASP A C 1
ATOM 782 O O . ASP A 1 96 ? 10.673 -2.899 -4.612 1.00 83.56 96 ASP A O 1
ATOM 786 N N . ARG A 1 97 ? 10.047 -3.990 -6.476 1.00 85.00 97 ARG A N 1
ATOM 787 C CA . ARG A 1 97 ? 8.634 -4.148 -6.089 1.00 85.00 97 ARG A CA 1
ATOM 788 C C . ARG A 1 97 ? 8.478 -5.204 -5.004 1.00 85.00 97 ARG A C 1
ATOM 790 O O . ARG A 1 97 ? 7.750 -4.987 -4.035 1.00 85.00 97 ARG A O 1
ATOM 797 N N . LEU A 1 98 ? 9.200 -6.317 -5.142 1.00 86.25 98 LEU A N 1
ATOM 798 C CA . LEU A 1 98 ? 9.276 -7.358 -4.127 1.00 86.25 98 LEU A CA 1
ATOM 799 C C . LEU A 1 98 ? 9.807 -6.784 -2.814 1.00 86.25 98 LEU A C 1
ATOM 801 O O . LEU A 1 98 ? 9.176 -6.960 -1.776 1.00 86.25 98 LEU A O 1
ATOM 805 N N . PHE A 1 99 ? 10.919 -6.046 -2.864 1.00 86.94 99 PHE A N 1
ATOM 806 C CA . PHE A 1 99 ? 11.498 -5.406 -1.686 1.00 86.94 99 PHE A CA 1
ATOM 807 C C . PHE A 1 99 ? 10.497 -4.470 -1.001 1.00 86.94 99 PHE A C 1
ATOM 809 O O . PHE A 1 99 ? 10.358 -4.503 0.221 1.00 86.94 99 PHE A O 1
ATOM 816 N N . SER A 1 100 ? 9.749 -3.686 -1.779 1.00 88.12 100 SER A N 1
ATOM 817 C CA . SER A 1 100 ? 8.716 -2.794 -1.244 1.00 88.12 100 SER A CA 1
ATOM 818 C C . SER A 1 100 ? 7.601 -3.564 -0.529 1.00 88.12 100 SER A C 1
ATOM 820 O O . SER A 1 100 ? 7.280 -3.239 0.611 1.00 88.12 100 SER A O 1
ATOM 822 N N . CYS A 1 101 ? 7.081 -4.641 -1.127 1.00 89.38 101 CYS A N 1
ATOM 823 C CA . CYS A 1 101 ? 6.065 -5.488 -0.489 1.00 89.38 101 CYS A CA 1
ATOM 824 C C . CYS A 1 101 ? 6.567 -6.141 0.797 1.00 89.38 101 CYS A C 1
ATOM 826 O O . CYS A 1 101 ? 5.864 -6.150 1.805 1.00 89.38 101 CYS A O 1
ATOM 828 N N . LEU A 1 102 ? 7.784 -6.690 0.758 1.00 88.44 102 LEU A N 1
ATOM 829 C CA . LEU A 1 102 ? 8.396 -7.346 1.908 1.00 88.44 102 LEU A CA 1
ATOM 830 C C . LEU A 1 102 ? 8.666 -6.356 3.040 1.00 88.44 102 LEU A C 1
ATOM 832 O O . LEU A 1 102 ? 8.499 -6.722 4.196 1.00 88.44 102 LEU A O 1
ATOM 836 N N . THR A 1 103 ? 9.015 -5.109 2.719 1.00 89.50 103 THR A N 1
ATOM 837 C CA . THR A 1 103 ? 9.194 -4.050 3.721 1.00 89.50 103 THR A CA 1
ATOM 838 C C . THR A 1 103 ? 7.888 -3.782 4.468 1.00 89.50 103 THR A C 1
ATOM 840 O O . THR A 1 103 ? 7.872 -3.815 5.693 1.00 89.50 103 THR A O 1
ATOM 843 N N . ILE A 1 104 ? 6.775 -3.593 3.747 1.00 91.06 104 ILE A N 1
ATOM 844 C CA . ILE A 1 104 ? 5.465 -3.385 4.387 1.00 91.06 104 ILE A CA 1
ATOM 845 C C . ILE A 1 104 ? 5.061 -4.611 5.207 1.00 91.06 104 ILE A C 1
ATOM 847 O O . ILE A 1 104 ? 4.591 -4.474 6.333 1.00 91.06 104 ILE A O 1
ATOM 851 N N . LEU A 1 105 ? 5.255 -5.814 4.660 1.00 89.12 105 LEU A N 1
ATOM 852 C CA . LEU A 1 105 ? 4.940 -7.053 5.362 1.00 89.12 105 LEU A CA 1
ATOM 853 C C . LEU A 1 105 ? 5.750 -7.195 6.659 1.00 89.12 105 LEU A C 1
ATOM 855 O O . LEU A 1 105 ? 5.192 -7.619 7.670 1.00 89.12 105 LEU A O 1
ATOM 859 N N . ASP A 1 106 ? 7.034 -6.833 6.645 1.00 84.88 106 ASP A N 1
ATOM 860 C CA . ASP A 1 106 ? 7.894 -6.840 7.830 1.00 84.88 106 ASP A CA 1
ATOM 861 C C . ASP A 1 106 ? 7.383 -5.864 8.895 1.00 84.88 106 ASP A C 1
ATOM 863 O O . ASP A 1 106 ? 7.218 -6.254 10.050 1.00 84.88 106 ASP A O 1
ATOM 867 N N . ASP A 1 107 ? 7.015 -4.638 8.512 1.00 86.69 107 ASP A N 1
ATOM 868 C CA . ASP A 1 107 ? 6.452 -3.661 9.451 1.00 86.69 107 ASP A CA 1
ATOM 869 C C . ASP A 1 107 ? 5.142 -4.152 10.086 1.00 86.69 107 ASP A C 1
ATOM 871 O O . ASP A 1 107 ? 4.936 -4.001 11.295 1.00 86.69 107 ASP A O 1
ATOM 875 N N . LEU A 1 108 ? 4.265 -4.781 9.294 1.00 85.44 108 LEU A N 1
ATOM 876 C CA . LEU A 1 108 ? 3.036 -5.395 9.803 1.00 85.44 108 LEU A CA 1
ATOM 877 C C . LEU A 1 108 ? 3.353 -6.533 10.784 1.00 85.44 108 LEU A C 1
ATOM 879 O O . LEU A 1 108 ? 2.788 -6.586 11.879 1.00 85.44 108 LEU A O 1
ATOM 883 N N . CYS A 1 109 ? 4.292 -7.417 10.432 1.00 78.50 109 CYS A N 1
ATOM 884 C CA . CYS A 1 109 ? 4.749 -8.500 11.304 1.00 78.50 109 CYS A CA 1
ATOM 885 C C . CYS A 1 109 ? 5.343 -7.968 12.616 1.00 78.50 109 CYS A C 1
ATOM 887 O O . CYS A 1 109 ? 5.102 -8.533 13.688 1.00 78.50 109 CYS A O 1
ATOM 889 N N . MET A 1 110 ? 6.108 -6.877 12.551 1.00 77.88 110 MET A N 1
ATOM 890 C CA . MET A 1 110 ? 6.699 -6.230 13.716 1.00 77.88 110 MET A CA 1
ATOM 891 C C . MET A 1 110 ? 5.634 -5.644 14.641 1.00 77.88 110 MET A C 1
ATOM 893 O O . MET A 1 110 ? 5.715 -5.862 15.850 1.00 77.88 110 MET A O 1
ATOM 897 N N . LYS A 1 111 ? 4.599 -4.985 14.103 1.00 70.69 111 LYS A N 1
ATOM 898 C CA . LYS A 1 111 ? 3.453 -4.511 14.899 1.00 70.69 111 LYS A CA 1
ATOM 899 C C . LYS A 1 111 ? 2.764 -5.671 15.627 1.00 70.69 111 LYS A C 1
ATOM 901 O O . LYS A 1 111 ? 2.595 -5.627 16.846 1.00 70.69 111 LYS A O 1
ATOM 906 N N . TYR A 1 112 ? 2.489 -6.761 14.913 1.00 64.00 112 TYR A N 1
ATOM 907 C CA . TYR A 1 112 ? 1.900 -7.968 15.492 1.00 64.00 112 TYR A CA 1
ATOM 908 C C . TYR A 1 112 ? 2.765 -8.579 16.610 1.00 64.00 112 TYR A C 1
ATOM 910 O O . TYR A 1 112 ? 2.259 -8.904 17.686 1.00 64.00 112 TYR A O 1
ATOM 918 N N . ARG A 1 113 ? 4.087 -8.675 16.432 1.00 61.28 113 ARG A N 1
ATOM 919 C CA . ARG A 1 113 ? 4.995 -9.196 17.471 1.00 61.28 113 ARG A CA 1
ATOM 920 C C . ARG A 1 113 ? 4.823 -8.487 18.825 1.00 61.28 113 ARG A C 1
ATOM 922 O O . ARG A 1 113 ? 5.005 -9.124 19.862 1.00 61.28 113 ARG A O 1
ATOM 929 N N . HIS A 1 114 ? 4.483 -7.199 18.826 1.00 52.91 114 HIS A N 1
ATOM 930 C CA . HIS A 1 114 ? 4.316 -6.406 20.044 1.00 52.91 114 HIS A CA 1
ATOM 931 C C . HIS A 1 114 ? 2.895 -6.449 20.633 1.00 52.91 114 HIS A C 1
ATOM 933 O O . HIS A 1 114 ? 2.753 -6.313 21.848 1.00 52.91 114 HIS A O 1
ATOM 939 N N . GLU A 1 115 ? 1.864 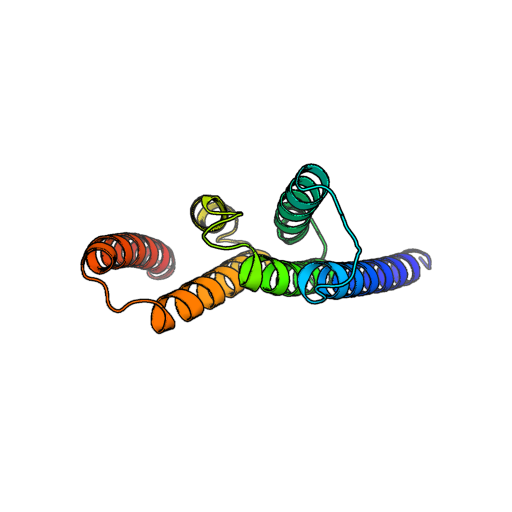-6.694 19.822 1.00 54.09 115 GLU A N 1
ATOM 940 C CA . GLU A 1 115 ? 0.456 -6.696 20.257 1.00 54.09 115 GLU A CA 1
ATOM 941 C C . GLU A 1 115 ? -0.048 -8.076 20.745 1.00 54.09 115 GLU A C 1
ATOM 943 O O . GLU A 1 115 ? -1.123 -8.181 21.338 1.00 54.09 115 GLU A O 1
ATOM 948 N N . LEU A 1 116 ? 0.727 -9.157 20.570 1.00 51.19 116 LEU A N 1
ATOM 949 C CA . LEU A 1 116 ? 0.202 -10.525 20.677 1.00 51.19 116 LEU A CA 1
ATOM 950 C C . LEU A 1 116 ? 0.632 -11.306 21.919 1.00 51.19 116 LEU A C 1
ATOM 952 O O . LEU A 1 116 ? 1.593 -12.073 21.929 1.00 51.19 116 LEU A O 1
ATOM 956 N N . LYS A 1 117 ? -0.205 -11.184 22.955 1.00 46.81 117 LYS A N 1
ATOM 957 C CA . LYS A 1 117 ? -0.315 -12.113 24.097 1.00 46.81 117 LYS A CA 1
ATOM 958 C C . LYS A 1 117 ? -1.601 -12.971 24.065 1.00 46.81 117 LYS A C 1
ATOM 960 O O . LYS A 1 117 ? -2.104 -13.332 25.125 1.00 46.81 117 LYS A O 1
ATOM 965 N N . SER A 1 118 ? -2.162 -13.316 22.898 1.00 52.72 118 SER A N 1
ATOM 966 C CA . SER A 1 118 ? -3.379 -14.157 22.815 1.00 52.72 118 SER A CA 1
ATOM 967 C C . SER A 1 118 ? -3.228 -15.375 21.889 1.00 52.72 118 SER A C 1
ATOM 969 O O . SER A 1 118 ? -2.705 -15.279 20.781 1.00 52.72 118 SER A O 1
ATOM 971 N N . ASN A 1 119 ? -3.695 -16.538 22.363 1.00 48.41 119 ASN A N 1
ATOM 972 C CA . ASN A 1 119 ? -3.400 -17.883 21.842 1.00 48.41 119 ASN A CA 1
ATOM 973 C C . ASN A 1 119 ? -4.037 -18.247 20.486 1.00 48.41 119 ASN A C 1
ATOM 975 O O . ASN A 1 119 ? -3.556 -19.173 19.839 1.00 48.41 119 ASN A O 1
ATOM 979 N N . GLN A 1 120 ? -5.084 -17.556 20.025 1.00 52.75 120 GLN A N 1
ATOM 980 C CA . GLN A 1 120 ? -5.718 -17.861 18.726 1.00 52.75 120 GLN A CA 1
ATOM 981 C C . GLN A 1 120 ? -4.824 -17.528 17.524 1.00 52.75 120 GLN A C 1
ATOM 983 O O . GLN A 1 120 ? -4.955 -18.128 16.462 1.00 52.75 120 GLN A O 1
ATOM 988 N N . LEU A 1 121 ? -3.862 -16.634 17.716 1.00 51.34 121 LEU A N 1
ATOM 989 C CA . LEU A 1 121 ? -3.072 -16.067 16.640 1.00 51.34 121 LEU A CA 1
ATOM 990 C C . LEU A 1 121 ? -1.817 -16.887 16.275 1.00 51.34 121 LEU A C 1
ATOM 992 O O . LEU A 1 121 ? -1.269 -16.768 15.180 1.00 51.34 121 LEU A O 1
ATOM 996 N N . TRP A 1 122 ? -1.401 -17.818 17.137 1.00 53.12 122 TRP A N 1
ATOM 997 C CA . TRP A 1 122 ? -0.324 -18.762 16.813 1.00 53.12 122 TRP A CA 1
ATOM 998 C C . TRP A 1 122 ? -0.666 -19.689 15.635 1.00 53.12 122 TRP A C 1
ATOM 1000 O O . TRP A 1 122 ? 0.239 -20.129 14.928 1.00 53.12 122 TRP A O 1
ATOM 1010 N N . LEU A 1 123 ? -1.953 -19.964 15.391 1.00 55.41 123 LEU A N 1
ATOM 1011 C CA . LEU A 1 123 ? -2.409 -20.745 14.233 1.00 55.41 123 LEU A CA 1
ATOM 1012 C C . LEU A 1 123 ? -2.276 -19.961 12.921 1.00 55.41 123 LEU A C 1
ATOM 1014 O O . LEU A 1 123 ? -1.864 -20.526 11.910 1.00 55.41 123 LEU A O 1
ATOM 1018 N N . GLU A 1 124 ? -2.556 -18.660 12.953 1.00 54.12 124 GLU A N 1
ATOM 1019 C CA . GLU A 1 124 ? -2.427 -17.762 11.802 1.00 54.12 124 GLU A CA 1
ATOM 1020 C C . GLU A 1 124 ? -0.964 -17.469 11.469 1.00 54.12 124 GLU A C 1
ATOM 1022 O O . GLU A 1 124 ? -0.566 -17.578 10.311 1.00 54.12 124 GLU A O 1
ATOM 1027 N N . ILE A 1 125 ? -0.127 -17.223 12.485 1.00 60.75 125 ILE A N 1
ATOM 1028 C CA . ILE A 1 125 ? 1.327 -17.094 12.309 1.00 60.75 125 ILE A CA 1
ATOM 1029 C C . ILE A 1 125 ? 1.911 -18.362 11.685 1.00 60.75 125 ILE A C 1
ATOM 1031 O O . ILE A 1 125 ? 2.762 -18.260 10.807 1.00 60.75 125 ILE A O 1
ATOM 1035 N N . LYS A 1 126 ? 1.447 -19.554 12.083 1.00 56.47 126 LYS A N 1
ATOM 1036 C CA . LYS A 1 126 ? 1.899 -20.820 11.487 1.00 56.47 126 LYS A CA 1
ATOM 1037 C C . LYS A 1 126 ? 1.518 -20.922 10.006 1.00 56.47 126 LYS A C 1
ATOM 1039 O O . LYS A 1 126 ? 2.333 -21.353 9.201 1.00 56.47 126 LYS A O 1
ATOM 1044 N N . LEU A 1 127 ? 0.325 -20.457 9.641 1.00 61.09 127 LEU A N 1
ATOM 1045 C CA . LEU A 1 127 ? -0.162 -20.459 8.260 1.00 61.09 127 LEU A CA 1
ATOM 1046 C C . LEU A 1 127 ? 0.592 -19.444 7.381 1.00 61.09 127 LEU A C 1
ATOM 1048 O O . LEU A 1 127 ? 0.902 -19.732 6.225 1.00 61.09 127 LEU A O 1
ATOM 1052 N N . VAL A 1 128 ? 0.936 -18.279 7.936 1.00 61.25 128 VAL A N 1
ATOM 1053 C CA . VAL A 1 128 ? 1.798 -17.286 7.276 1.00 61.25 128 VAL A CA 1
ATOM 1054 C C . VAL A 1 128 ? 3.228 -17.814 7.143 1.00 61.25 128 VAL A C 1
ATOM 1056 O O . VAL A 1 128 ? 3.804 -17.699 6.065 1.00 61.25 128 VAL A O 1
ATOM 1059 N N . LEU A 1 129 ? 3.783 -18.461 8.173 1.00 64.88 129 LEU A N 1
ATOM 1060 C CA . LEU A 1 129 ? 5.101 -19.104 8.108 1.00 64.88 129 LEU A CA 1
ATOM 1061 C C . LEU A 1 129 ? 5.155 -20.212 7.054 1.00 64.88 129 LEU A C 1
ATOM 1063 O O . LEU A 1 129 ? 6.112 -20.250 6.290 1.00 64.88 129 LEU A O 1
ATOM 1067 N N . ASP A 1 130 ? 4.127 -21.057 6.950 1.00 65.06 130 ASP A N 1
ATOM 1068 C CA . ASP A 1 130 ? 4.064 -22.105 5.924 1.00 65.06 130 ASP A CA 1
ATOM 1069 C C . ASP A 1 130 ? 4.047 -21.502 4.507 1.00 65.06 130 ASP A C 1
ATOM 1071 O O . ASP A 1 130 ? 4.741 -21.983 3.607 1.00 65.06 130 ASP A O 1
ATOM 1075 N N . LYS A 1 131 ? 3.321 -20.392 4.306 1.00 65.81 131 LYS A N 1
ATOM 1076 C CA . LYS A 1 131 ? 3.301 -19.660 3.028 1.00 65.81 131 LYS A CA 1
ATOM 1077 C C . LYS A 1 131 ? 4.633 -18.967 2.725 1.00 65.81 131 LYS A C 1
ATOM 1079 O O . LYS A 1 131 ? 5.098 -19.024 1.590 1.00 65.81 131 LYS A O 1
ATOM 1084 N N . VAL A 1 132 ? 5.267 -18.345 3.720 1.00 66.75 132 VAL A N 1
ATOM 1085 C CA . VAL A 1 132 ? 6.583 -17.701 3.574 1.00 66.75 132 VAL A CA 1
ATOM 1086 C C . VAL A 1 132 ? 7.668 -18.743 3.293 1.00 66.75 132 VAL A C 1
ATOM 1088 O O . VAL A 1 132 ? 8.492 -18.536 2.407 1.00 66.75 132 VAL A O 1
ATOM 1091 N N . CYS A 1 133 ? 7.637 -19.899 3.961 1.00 65.88 133 CYS A N 1
ATOM 1092 C CA . CYS A 1 133 ? 8.521 -21.023 3.658 1.00 65.88 133 CYS A CA 1
ATOM 1093 C C . CYS A 1 133 ? 8.328 -21.527 2.223 1.00 65.88 133 CYS A C 1
ATOM 1095 O O . CYS A 1 133 ? 9.317 -21.747 1.529 1.00 65.88 133 CYS A O 1
ATOM 1097 N N . ALA A 1 134 ? 7.086 -21.639 1.741 1.00 67.06 134 ALA A N 1
ATOM 1098 C CA . ALA A 1 134 ? 6.819 -22.009 0.352 1.00 67.06 134 ALA A CA 1
ATOM 1099 C C . ALA A 1 134 ? 7.379 -20.981 -0.652 1.00 67.06 134 ALA A C 1
ATOM 1101 O O . ALA A 1 134 ? 7.942 -21.371 -1.673 1.00 67.06 134 ALA A O 1
ATOM 1102 N N . ILE A 1 135 ? 7.286 -19.681 -0.346 1.00 66.44 135 ILE A N 1
ATOM 1103 C CA . ILE A 1 135 ? 7.878 -18.610 -1.164 1.00 66.44 135 ILE A CA 1
ATOM 1104 C C . ILE A 1 135 ? 9.407 -18.720 -1.179 1.00 66.44 135 ILE A C 1
ATOM 1106 O O . ILE A 1 135 ? 10.015 -18.624 -2.240 1.00 66.44 135 ILE A O 1
ATOM 1110 N N . LEU A 1 136 ? 10.040 -18.973 -0.032 1.00 61.03 136 LEU A N 1
ATOM 1111 C CA . LEU A 1 136 ? 11.495 -19.131 0.063 1.00 61.03 136 LEU A CA 1
ATOM 1112 C C . LEU A 1 136 ? 12.002 -20.377 -0.680 1.00 61.03 136 LEU A C 1
ATOM 1114 O O . LEU A 1 136 ? 13.069 -20.326 -1.288 1.00 61.03 136 LEU A O 1
ATOM 1118 N N . CYS A 1 137 ? 11.227 -21.465 -0.712 1.00 62.81 137 CYS A N 1
ATOM 1119 C CA . CYS A 1 137 ? 11.570 -22.661 -1.486 1.00 62.81 137 CYS A CA 1
ATOM 1120 C C . CYS A 1 137 ? 11.625 -22.420 -3.006 1.00 62.81 137 CYS A C 1
ATOM 1122 O O . CYS A 1 137 ? 12.336 -23.147 -3.699 1.00 62.81 137 CYS A O 1
ATOM 1124 N N . LEU A 1 138 ? 10.939 -21.398 -3.534 1.00 59.75 138 LEU A N 1
ATOM 1125 C CA . LEU A 1 138 ? 11.056 -21.011 -4.948 1.00 59.75 138 LEU A CA 1
ATOM 1126 C C . LEU A 1 138 ? 12.438 -20.427 -5.284 1.00 59.75 138 LEU A C 1
ATOM 1128 O O . LEU A 1 138 ? 12.846 -20.467 -6.440 1.00 59.75 138 LEU A O 1
ATOM 1132 N N . PHE A 1 139 ? 13.174 -19.926 -4.288 1.00 58.72 139 PHE A N 1
ATOM 1133 C CA . PHE A 1 139 ? 14.510 -19.351 -4.461 1.00 58.72 139 PHE A CA 1
ATOM 1134 C C . PHE A 1 139 ? 15.653 -20.355 -4.247 1.00 58.72 139 PHE A C 1
ATOM 1136 O O . PHE A 1 139 ? 16.795 -20.033 -4.556 1.00 58.72 139 PHE A O 1
ATOM 1143 N N . THR A 1 140 ? 15.384 -21.563 -3.736 1.00 52.06 140 THR A N 1
ATOM 1144 C CA . THR A 1 140 ? 16.428 -22.567 -3.436 1.00 52.06 140 THR A CA 1
ATOM 1145 C C . THR A 1 140 ? 16.604 -23.643 -4.513 1.00 52.06 140 THR A C 1
ATOM 1147 O O . THR A 1 140 ? 17.395 -24.561 -4.323 1.00 52.06 140 THR A O 1
ATOM 1150 N N . PHE A 1 141 ? 15.896 -23.544 -5.643 1.00 50.69 141 PHE A N 1
ATOM 1151 C CA . PHE A 1 141 ? 16.119 -24.377 -6.832 1.00 50.69 141 PHE A CA 1
ATOM 1152 C C . PHE A 1 141 ? 16.501 -23.512 -8.043 1.00 50.69 141 PHE A C 1
ATOM 1154 O O . PHE A 1 141 ? 15.768 -23.418 -9.027 1.00 50.69 141 PHE A O 1
ATOM 1161 N N . HIS A 1 142 ? 17.669 -22.882 -7.961 1.00 43.62 142 HIS A N 1
ATOM 1162 C CA . HIS A 1 142 ? 18.497 -22.495 -9.103 1.00 43.62 142 HIS A CA 1
ATOM 1163 C C . HIS A 1 142 ? 19.966 -22.567 -8.678 1.00 43.62 142 HIS A C 1
ATOM 1165 O O . HIS A 1 142 ? 20.811 -22.858 -9.550 1.00 43.62 142 HIS A O 1
#

Foldseek 3Di:
DPPPVVVVVVLLVVLQVVLVVLLCVLPDPDDPPDDLVNVVVVLVVLVVQLPPDDLSSVVSSLSSNLSVCVRCPPPNPVCLVVVLLVVLVVCVVPVSSNVSSVSSVVSVVVVCVVPDPDDVCVVVVVVVVVSVVVSVVVVVPD

Radius of gyration: 17.14 Å; chains: 1; bounding box: 33×43×49 Å

InterPro domains:
  IPR001494 Importin-beta, N-terminal domain [PF03810] (2-50)
  IPR001494 Importin-beta, N-terminal domain [PS50166] (1-52)
  IPR011989 Armadillo-like helical [G3DSA:1.25.10.10] (1-141)
  IPR016024 Armadillo-type fold [SSF48371] (3-136)

Organism: NCBI:txid227884

pLDDT: mean 77.61, std 14.51, range [39.62, 93.12]